Protein AF-A0A2W4QWK7-F1 (afdb_monomer_lite)

Sequence (108 aa):
MNYVRFFHIATGAHPYAYQKALAEHDWDVLIAPTGLGKTAAVIVAWLWRRRAHPNSTPRRLVYCLPMRTLVEQTERNTRNWLKHLGEAGFGEKLLRFSEVFFFWGGII

Structure (mmCIF, N/CA/C/O backbone):
data_AF-A0A2W4QWK7-F1
#
_entry.id   AF-A0A2W4QWK7-F1
#
loop_
_atom_site.group_PDB
_atom_site.id
_atom_site.type_symbol
_atom_site.label_atom_id
_atom_site.label_alt_id
_atom_site.label_comp_id
_atom_site.label_asym_id
_atom_site.label_entity_id
_atom_site.label_seq_id
_atom_site.pdbx_PDB_ins_code
_atom_site.Cartn_x
_atom_site.Cartn_y
_atom_site.Cartn_z
_atom_site.occupancy
_atom_site.B_iso_or_equiv
_atom_site.auth_seq_id
_atom_site.auth_comp_id
_atom_site.auth_asym_id
_atom_site.auth_atom_id
_atom_site.pdbx_PDB_model_num
ATOM 1 N N . MET A 1 1 ? -16.810 -7.109 -2.368 1.00 68.31 1 MET A N 1
ATOM 2 C CA . MET A 1 1 ? -15.915 -5.926 -2.438 1.00 68.31 1 MET A CA 1
ATOM 3 C C . MET A 1 1 ? -14.634 -6.374 -3.127 1.00 68.31 1 MET A C 1
ATOM 5 O O . MET A 1 1 ? -14.148 -7.423 -2.735 1.00 68.31 1 MET A O 1
ATOM 9 N N . ASN A 1 2 ? -14.123 -5.668 -4.141 1.00 89.94 2 ASN A N 1
ATOM 10 C CA . ASN A 1 2 ? -12.886 -6.058 -4.837 1.00 89.94 2 ASN A CA 1
ATOM 11 C C . ASN A 1 2 ? -11.705 -5.156 -4.440 1.00 89.94 2 ASN A C 1
ATOM 13 O O . ASN A 1 2 ? -11.899 -4.029 -3.973 1.00 89.94 2 ASN A O 1
ATOM 17 N N . TYR A 1 3 ? -10.484 -5.650 -4.649 1.00 93.44 3 TYR A N 1
ATOM 18 C CA . TYR A 1 3 ? -9.261 -4.906 -4.344 1.00 93.44 3 TYR A CA 1
ATOM 19 C C . TYR A 1 3 ? -9.153 -3.598 -5.143 1.00 93.44 3 TYR A C 1
ATOM 21 O O . TYR A 1 3 ? -8.700 -2.591 -4.615 1.00 93.44 3 TYR A O 1
ATOM 29 N N . VAL A 1 4 ? -9.644 -3.570 -6.387 1.00 95.44 4 VAL A N 1
ATOM 30 C CA . VAL A 1 4 ? -9.610 -2.374 -7.248 1.00 95.44 4 VAL A CA 1
ATOM 31 C C . VAL A 1 4 ? -10.329 -1.188 -6.606 1.00 95.44 4 VAL A C 1
ATOM 33 O O . VAL A 1 4 ? -9.756 -0.104 -6.512 1.00 95.44 4 VAL A O 1
ATOM 36 N N . ARG A 1 5 ? -11.557 -1.392 -6.114 1.00 94.56 5 ARG A N 1
ATOM 37 C CA . ARG A 1 5 ? -12.318 -0.338 -5.433 1.00 94.56 5 ARG A CA 1
ATOM 38 C C . ARG A 1 5 ? -11.661 0.064 -4.117 1.00 94.56 5 ARG A C 1
ATOM 40 O O . ARG A 1 5 ? -11.620 1.247 -3.805 1.00 94.56 5 ARG A O 1
ATOM 47 N N . PHE A 1 6 ? -11.133 -0.900 -3.365 1.00 94.00 6 PHE A N 1
ATOM 48 C CA . PHE A 1 6 ? -10.415 -0.626 -2.119 1.00 94.00 6 PHE A CA 1
ATOM 49 C C . PHE A 1 6 ? 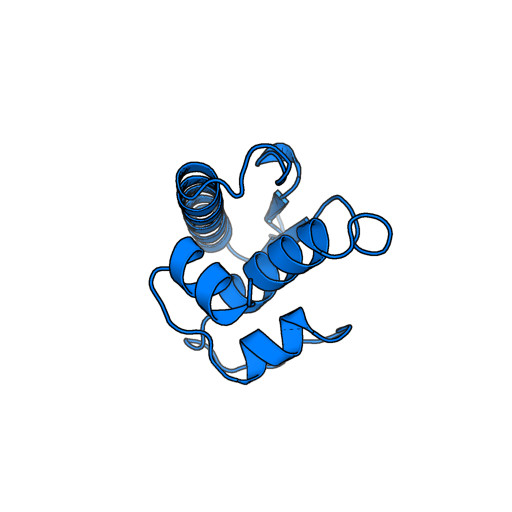-9.181 0.254 -2.358 1.00 94.00 6 PHE A C 1
ATOM 51 O O . PHE A 1 6 ? -8.994 1.261 -1.678 1.00 94.00 6 PHE A O 1
ATOM 58 N N . PHE A 1 7 ? -8.386 -0.084 -3.371 1.00 96.00 7 PHE A N 1
ATOM 59 C CA . PHE A 1 7 ? -7.198 0.666 -3.756 1.00 96.00 7 PHE A CA 1
ATOM 60 C C . PHE A 1 7 ? -7.548 2.078 -4.232 1.00 96.00 7 PHE A C 1
ATOM 62 O O . PHE A 1 7 ? -6.896 3.041 -3.827 1.00 96.00 7 PHE A O 1
ATOM 69 N N . HIS A 1 8 ? -8.609 2.210 -5.030 1.00 96.62 8 HIS A N 1
ATOM 70 C CA . HIS A 1 8 ? -9.102 3.505 -5.487 1.00 96.62 8 HIS A CA 1
ATOM 71 C C . HIS A 1 8 ? -9.569 4.391 -4.331 1.00 96.62 8 HIS A C 1
ATOM 73 O O . HIS A 1 8 ? -9.224 5.564 -4.286 1.00 96.62 8 HIS A O 1
ATOM 79 N N . ILE A 1 9 ? -10.311 3.845 -3.367 1.00 95.00 9 ILE A N 1
ATOM 80 C CA . ILE A 1 9 ? -10.741 4.605 -2.183 1.00 95.00 9 ILE A CA 1
ATOM 81 C C . ILE A 1 9 ? -9.532 5.066 -1.367 1.00 95.00 9 ILE A C 1
ATOM 83 O O . ILE A 1 9 ? -9.470 6.221 -0.965 1.00 95.00 9 ILE A O 1
ATOM 87 N N . ALA A 1 10 ? -8.556 4.183 -1.149 1.00 94.56 10 ALA A N 1
ATOM 88 C CA . ALA A 1 10 ? -7.362 4.526 -0.388 1.00 94.56 10 ALA A CA 1
ATOM 89 C C . ALA A 1 10 ? -6.550 5.637 -1.073 1.00 94.56 10 ALA A C 1
ATOM 91 O O . ALA A 1 10 ? -6.193 6.631 -0.442 1.00 94.56 10 ALA A O 1
ATOM 92 N N . THR A 1 11 ? -6.255 5.468 -2.362 1.00 95.75 11 THR A N 1
ATOM 93 C CA . THR A 1 11 ? -5.203 6.231 -3.056 1.00 95.75 11 THR A CA 1
ATOM 94 C C . THR A 1 11 ? -5.719 7.293 -4.025 1.00 95.75 11 THR A C 1
ATOM 96 O O . THR A 1 11 ? -4.946 8.157 -4.427 1.00 95.75 11 THR A O 1
ATOM 99 N N . GLY A 1 12 ? -6.988 7.221 -4.432 1.00 95.62 12 GLY A N 1
ATOM 100 C CA . GLY A 1 12 ? -7.553 7.996 -5.541 1.00 95.62 12 GLY A CA 1
ATOM 101 C C . GLY A 1 12 ? -7.137 7.511 -6.937 1.00 95.62 12 GLY A C 1
ATOM 102 O O . GLY A 1 12 ? -7.549 8.102 -7.930 1.00 95.62 12 GLY A O 1
ATOM 103 N N . ALA A 1 13 ? -6.328 6.450 -7.040 1.00 94.88 13 ALA A N 1
ATOM 104 C CA . ALA A 1 13 ? -5.814 5.921 -8.303 1.00 94.88 13 ALA A CA 1
ATOM 105 C C . ALA A 1 13 ? -6.324 4.500 -8.586 1.00 94.88 13 ALA A C 1
ATOM 107 O O . ALA A 1 13 ? -6.727 3.765 -7.687 1.00 94.88 13 ALA A O 1
ATOM 108 N N . HIS A 1 14 ? -6.267 4.079 -9.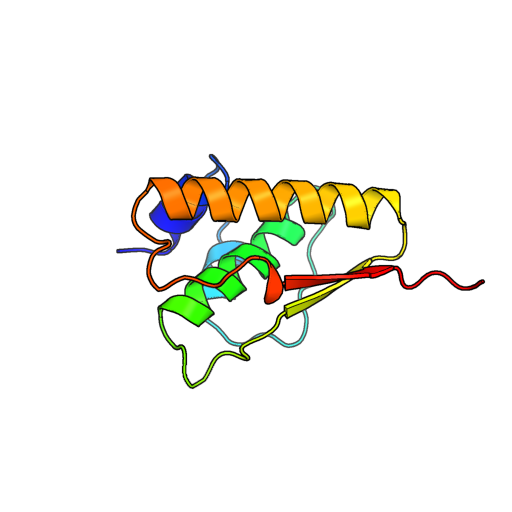850 1.00 95.81 14 HIS A N 1
ATOM 109 C CA . HIS A 1 14 ? -6.526 2.687 -10.219 1.00 95.81 14 HIS A CA 1
ATOM 110 C C . HIS A 1 14 ? -5.243 1.853 -10.086 1.00 95.81 14 HIS A C 1
ATOM 112 O O . HIS A 1 14 ? -4.186 2.308 -10.527 1.00 95.81 14 HIS A O 1
ATOM 118 N N . PRO A 1 15 ? -5.306 0.635 -9.516 1.00 96.44 15 PRO A N 1
ATOM 119 C CA . PRO A 1 15 ? -4.116 -0.182 -9.349 1.00 96.44 15 PRO A CA 1
ATOM 120 C C . PRO A 1 15 ? -3.626 -0.756 -10.680 1.00 96.44 15 PRO A C 1
ATOM 122 O O . PRO A 1 15 ? -4.412 -1.282 -11.479 1.00 96.44 15 PRO A O 1
ATOM 125 N N . TYR A 1 16 ? -2.307 -0.762 -10.859 1.00 95.56 16 TYR A N 1
ATOM 126 C CA . TYR A 1 16 ? -1.635 -1.534 -11.902 1.00 95.56 16 TYR A CA 1
ATOM 127 C C . TYR A 1 16 ? -1.863 -3.038 -11.710 1.00 95.56 16 TYR A C 1
ATOM 129 O O . TYR A 1 16 ? -2.118 -3.509 -10.600 1.00 95.56 16 TYR A O 1
ATOM 137 N N . ALA A 1 17 ? -1.707 -3.818 -12.784 1.00 94.06 17 ALA A N 1
ATOM 138 C CA . ALA A 1 17 ? -1.871 -5.273 -12.739 1.00 94.06 17 ALA A CA 1
ATOM 139 C C . ALA A 1 17 ? -0.998 -5.930 -11.652 1.00 94.06 17 ALA A C 1
ATOM 141 O O . ALA A 1 17 ? -1.497 -6.730 -10.865 1.00 94.06 17 ALA A O 1
ATOM 142 N N . TYR A 1 18 ? 0.265 -5.510 -11.529 1.00 93.94 18 TYR A N 1
ATOM 143 C CA . TYR A 1 18 ? 1.180 -6.054 -10.523 1.00 93.94 18 TYR A CA 1
ATOM 144 C C . TYR A 1 18 ? 0.751 -5.730 -9.079 1.00 93.94 18 TYR A C 1
ATOM 146 O O . TYR A 1 18 ? 0.977 -6.524 -8.172 1.00 93.94 18 TYR A O 1
ATOM 154 N N . GLN A 1 19 ? 0.100 -4.583 -8.851 1.00 95.94 19 GLN A N 1
ATOM 155 C CA . GLN A 1 19 ? -0.395 -4.197 -7.526 1.00 95.94 19 GLN A CA 1
ATOM 156 C C . GLN A 1 19 ? -1.595 -5.047 -7.109 1.00 95.94 19 GLN A C 1
ATOM 158 O O . GLN A 1 19 ? -1.783 -5.265 -5.914 1.00 95.94 19 GLN A O 1
ATOM 163 N N . LYS A 1 20 ? -2.402 -5.511 -8.076 1.00 94.88 20 LYS A N 1
ATOM 164 C CA . LYS A 1 20 ? -3.490 -6.473 -7.836 1.00 94.88 20 LYS A CA 1
ATOM 165 C C . LYS A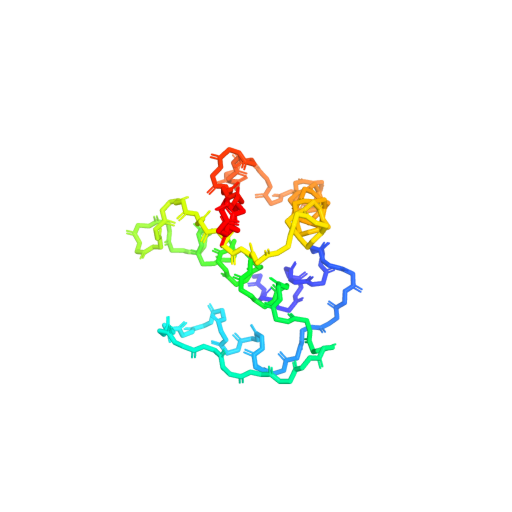 1 20 ? -2.921 -7.842 -7.483 1.00 94.88 20 LYS A C 1
ATOM 167 O O . LYS A 1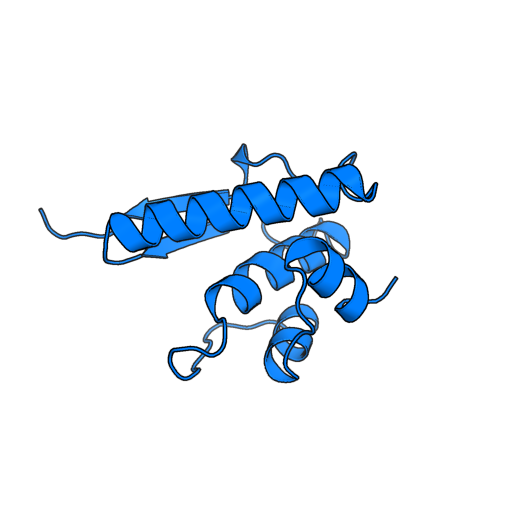 20 ? -3.278 -8.382 -6.445 1.00 94.88 20 LYS A O 1
ATOM 172 N N . ALA A 1 21 ? -1.963 -8.327 -8.276 1.00 92.75 21 ALA A N 1
ATOM 173 C CA . ALA A 1 21 ? -1.291 -9.599 -8.020 1.00 92.75 21 ALA A CA 1
ATOM 174 C C . ALA A 1 21 ? -0.661 -9.646 -6.614 1.00 92.75 21 ALA A C 1
ATOM 176 O O . ALA A 1 21 ? -0.804 -10.634 -5.901 1.00 92.75 21 ALA A O 1
ATOM 177 N N . LEU A 1 22 ? -0.047 -8.543 -6.168 1.00 92.88 22 LEU A N 1
ATOM 178 C CA . LEU A 1 22 ? 0.555 -8.443 -4.832 1.00 92.88 22 LEU A CA 1
ATOM 179 C C . LEU A 1 22 ? -0.462 -8.572 -3.678 1.00 92.88 22 LEU A C 1
ATOM 181 O O . LEU A 1 22 ? -0.099 -8.951 -2.566 1.00 92.88 22 LEU A O 1
ATOM 185 N N . ALA A 1 23 ? -1.730 -8.232 -3.916 1.00 92.31 23 ALA A N 1
ATOM 186 C CA . ALA A 1 23 ? -2.791 -8.338 -2.917 1.00 92.31 23 ALA A CA 1
ATOM 187 C C . ALA A 1 23 ? -3.412 -9.741 -2.840 1.00 92.31 23 ALA A C 1
ATOM 189 O O . ALA A 1 23 ? -4.046 -10.064 -1.834 1.00 92.31 23 ALA A O 1
ATOM 190 N N . GLU A 1 24 ? -3.240 -10.546 -3.888 1.00 89.88 24 GLU A N 1
ATOM 191 C CA . GLU A 1 24 ? -3.854 -11.868 -4.056 1.00 89.88 24 GLU A CA 1
ATOM 192 C C . GLU A 1 24 ? -2.879 -13.016 -3.764 1.00 89.88 24 GLU A C 1
ATOM 194 O O . GLU A 1 24 ? -3.312 -14.109 -3.403 1.00 89.88 24 GLU A O 1
ATOM 199 N N . HIS A 1 25 ? -1.572 -12.766 -3.863 1.00 88.38 25 HIS A N 1
ATOM 200 C CA . HIS A 1 25 ? -0.534 -13.777 -3.686 1.00 88.38 25 HIS A CA 1
ATOM 201 C C . HIS A 1 25 ? 0.426 -13.439 -2.541 1.00 88.38 25 HIS A C 1
ATOM 203 O O . HIS A 1 25 ? 0.547 -12.289 -2.106 1.00 88.38 25 HIS A O 1
ATOM 209 N N . ASP A 1 26 ? 1.115 -14.465 -2.046 1.00 86.25 26 ASP A N 1
ATOM 210 C CA . ASP A 1 26 ? 2.283 -14.299 -1.187 1.00 86.25 26 ASP A CA 1
ATOM 211 C C . ASP A 1 26 ? 3.478 -13.790 -1.987 1.00 86.25 26 ASP A C 1
ATOM 213 O O . ASP A 1 26 ? 3.605 -14.041 -3.186 1.00 86.25 26 ASP A O 1
ATOM 217 N N . TRP A 1 27 ? 4.327 -13.015 -1.321 1.00 84.81 27 TRP A N 1
ATOM 218 C CA . TRP A 1 27 ? 5.475 -12.378 -1.942 1.00 84.81 27 TRP A CA 1
ATOM 219 C C . TRP A 1 27 ? 6.616 -12.259 -0.941 1.00 84.81 27 TRP A C 1
ATOM 221 O O . TRP A 1 27 ? 6.427 -11.767 0.168 1.00 84.81 27 TRP A O 1
ATOM 231 N N . ASP A 1 28 ? 7.808 -12.651 -1.384 1.00 87.44 28 ASP A N 1
ATOM 232 C CA . ASP A 1 28 ? 9.055 -12.433 -0.646 1.00 87.44 28 ASP A CA 1
ATOM 233 C C . ASP A 1 28 ? 9.800 -11.203 -1.180 1.00 87.44 28 ASP A C 1
ATOM 235 O O . ASP A 1 28 ? 10.361 -10.415 -0.420 1.00 87.44 28 ASP A O 1
ATOM 239 N N . VAL A 1 29 ? 9.781 -11.005 -2.506 1.00 90.00 29 VAL A N 1
ATOM 240 C CA . VAL A 1 29 ? 10.528 -9.942 -3.190 1.00 90.00 29 VAL A CA 1
ATOM 241 C C . VAL A 1 29 ? 9.663 -9.272 -4.255 1.00 90.00 29 VAL A C 1
ATOM 243 O O . VAL A 1 29 ? 9.069 -9.930 -5.105 1.00 90.00 29 VAL A O 1
ATOM 246 N N . LEU A 1 30 ? 9.646 -7.936 -4.246 1.00 89.69 30 LEU A N 1
ATOM 247 C CA . LEU A 1 30 ? 9.027 -7.112 -5.282 1.00 89.69 30 LEU A CA 1
ATOM 248 C C . LEU A 1 30 ? 10.099 -6.316 -6.032 1.00 89.69 30 LEU A C 1
ATOM 250 O O . LEU A 1 30 ? 10.693 -5.390 -5.478 1.00 89.69 30 LEU A O 1
ATOM 254 N N . ILE A 1 31 ? 10.283 -6.616 -7.318 1.00 89.38 31 ILE A N 1
ATOM 255 C CA . ILE A 1 31 ? 11.151 -5.848 -8.218 1.00 89.38 31 ILE A CA 1
ATOM 256 C C . ILE A 1 31 ? 10.262 -5.032 -9.151 1.00 89.38 31 ILE A C 1
ATOM 258 O O . ILE A 1 31 ? 9.524 -5.581 -9.963 1.00 89.38 31 ILE A O 1
ATOM 262 N N . ALA A 1 32 ? 10.323 -3.706 -9.034 1.00 88.12 32 ALA A N 1
ATOM 263 C CA . ALA A 1 32 ? 9.601 -2.813 -9.932 1.00 88.12 32 ALA A CA 1
ATOM 264 C C . ALA A 1 32 ? 10.363 -1.492 -10.152 1.00 88.12 32 ALA A C 1
ATOM 266 O O . ALA A 1 32 ? 10.994 -0.986 -9.211 1.00 88.12 32 ALA A O 1
ATOM 267 N N . PRO A 1 33 ? 10.263 -0.886 -11.351 1.00 86.31 33 PRO A N 1
ATOM 268 C CA . PRO A 1 33 ? 10.822 0.432 -11.645 1.00 86.31 33 PRO A CA 1
ATOM 269 C C . PRO A 1 33 ? 10.395 1.534 -10.666 1.00 86.31 33 PRO A C 1
ATOM 271 O O . PRO A 1 33 ? 9.381 1.447 -9.957 1.00 86.31 33 PRO A O 1
ATOM 274 N N . THR A 1 34 ? 11.199 2.591 -10.578 1.00 87.00 34 THR A N 1
ATOM 275 C CA . THR A 1 34 ? 10.814 3.835 -9.896 1.00 87.00 34 THR A CA 1
ATOM 276 C C . THR A 1 34 ? 9.589 4.459 -10.572 1.00 87.00 34 THR A C 1
ATOM 278 O O . THR A 1 34 ? 9.283 4.179 -11.725 1.00 87.00 34 THR A O 1
ATOM 281 N N . GLY A 1 35 ? 8.814 5.240 -9.818 1.00 86.19 35 GLY A N 1
ATOM 282 C CA . GLY A 1 35 ? 7.612 5.904 -10.340 1.00 86.19 35 GLY A CA 1
ATOM 283 C C . GLY A 1 35 ? 6.350 5.037 -10.462 1.00 86.19 35 GLY A C 1
ATOM 284 O O . GLY A 1 35 ? 5.268 5.593 -10.585 1.00 86.19 35 GLY A O 1
ATOM 285 N N . LEU A 1 36 ? 6.424 3.705 -10.334 1.00 90.50 36 LEU A N 1
ATOM 286 C CA . LEU A 1 36 ? 5.237 2.838 -10.489 1.00 90.50 36 LEU A CA 1
ATOM 287 C C . LEU A 1 36 ? 4.375 2.666 -9.227 1.00 90.50 36 LEU A C 1
ATOM 289 O O . LEU A 1 36 ? 3.395 1.934 -9.240 1.00 90.50 36 LEU A O 1
ATOM 293 N N . GLY A 1 37 ? 4.698 3.348 -8.125 1.00 91.50 37 GLY A N 1
ATOM 294 C CA . GLY A 1 37 ? 3.878 3.283 -6.910 1.00 91.50 37 GLY A CA 1
ATOM 295 C C . GLY A 1 37 ? 4.088 2.011 -6.081 1.00 91.50 37 GLY A C 1
ATOM 296 O O . GLY A 1 37 ? 3.135 1.458 -5.534 1.00 91.50 37 GLY A O 1
ATOM 297 N N . LYS A 1 38 ? 5.340 1.550 -5.945 1.00 93.62 38 LYS A N 1
ATOM 298 C CA . LYS A 1 38 ? 5.726 0.422 -5.068 1.00 93.62 38 LYS A CA 1
ATOM 299 C C . LYS A 1 38 ? 5.231 0.575 -3.628 1.00 93.62 38 LYS A C 1
ATOM 301 O O . LYS A 1 38 ? 4.747 -0.383 -3.042 1.00 93.62 38 LYS A O 1
ATOM 306 N N . THR A 1 39 ? 5.305 1.787 -3.086 1.00 93.19 39 THR A N 1
ATOM 307 C CA . THR A 1 39 ? 4.856 2.092 -1.725 1.00 93.19 39 THR A CA 1
ATOM 308 C C . THR A 1 39 ? 3.369 1.794 -1.540 1.00 93.19 39 THR A C 1
ATOM 310 O O . THR A 1 39 ? 2.988 1.086 -0.613 1.00 93.19 39 THR A O 1
ATOM 313 N N . ALA A 1 40 ? 2.534 2.282 -2.464 1.00 94.25 40 ALA A N 1
ATOM 314 C CA . ALA A 1 40 ? 1.104 1.994 -2.460 1.00 94.25 40 ALA A CA 1
ATOM 315 C C . ALA A 1 40 ? 0.841 0.503 -2.700 1.00 94.25 40 ALA A C 1
ATOM 317 O O . ALA A 1 40 ? -0.019 -0.066 -2.039 1.00 94.25 40 ALA A O 1
ATOM 318 N N . ALA A 1 41 ? 1.620 -0.138 -3.580 1.00 94.75 41 ALA A N 1
ATOM 319 C CA . ALA A 1 41 ? 1.522 -1.572 -3.835 1.00 94.75 41 ALA A CA 1
ATOM 320 C C . ALA A 1 41 ? 1.628 -2.373 -2.532 1.00 94.75 41 ALA A C 1
ATOM 322 O O . ALA A 1 41 ? 0.698 -3.091 -2.189 1.00 94.75 41 ALA A O 1
ATOM 323 N N . VAL A 1 42 ? 2.722 -2.201 -1.783 1.00 94.31 42 VAL A N 1
ATOM 324 C CA . VAL A 1 42 ? 3.000 -2.983 -0.569 1.00 94.31 42 VAL A CA 1
ATOM 325 C C . VAL A 1 42 ? 2.012 -2.656 0.549 1.00 94.31 42 VAL A C 1
ATOM 327 O O . VAL A 1 42 ? 1.402 -3.556 1.123 1.00 94.31 42 VAL A O 1
ATOM 330 N N . ILE A 1 43 ? 1.831 -1.370 0.859 1.00 93.69 43 ILE A N 1
ATOM 331 C CA . ILE A 1 43 ? 1.052 -0.956 2.032 1.00 93.69 43 ILE A CA 1
ATOM 332 C C . ILE A 1 43 ? -0.436 -1.249 1.824 1.00 93.69 43 ILE A C 1
ATOM 334 O O . ILE A 1 43 ? -1.078 -1.810 2.711 1.00 93.69 43 ILE A O 1
ATOM 338 N N . VAL A 1 44 ? -0.995 -0.930 0.652 1.00 94.56 44 VAL A N 1
ATOM 339 C CA . VAL A 1 44 ? -2.424 -1.152 0.386 1.00 94.56 44 VAL A CA 1
ATOM 340 C C . VAL A 1 44 ? -2.730 -2.643 0.217 1.00 94.56 44 VAL A C 1
ATOM 342 O O . VAL A 1 44 ? -3.760 -3.096 0.720 1.00 94.56 44 VAL A O 1
ATOM 345 N N . ALA A 1 45 ? -1.834 -3.427 -0.397 1.00 94.31 45 ALA A N 1
ATOM 346 C CA . ALA A 1 45 ? -1.966 -4.886 -0.440 1.00 94.31 45 ALA A CA 1
ATOM 347 C C . ALA A 1 45 ? -1.955 -5.494 0.969 1.00 94.31 45 ALA A C 1
ATOM 349 O O . ALA A 1 45 ? -2.809 -6.319 1.291 1.00 94.31 45 ALA A O 1
ATOM 350 N N . TRP A 1 46 ? -1.048 -5.046 1.843 1.00 93.19 46 TRP A N 1
ATOM 351 C CA . TRP A 1 46 ? -1.021 -5.505 3.230 1.00 93.19 46 TRP A CA 1
ATOM 352 C C . TRP A 1 46 ? -2.310 -5.140 3.982 1.00 93.19 46 TRP A C 1
ATOM 354 O O . TRP A 1 46 ? -2.915 -6.017 4.596 1.00 93.19 46 TRP A O 1
ATOM 364 N N . LEU A 1 47 ? -2.799 -3.897 3.878 1.00 92.19 47 LEU A N 1
ATOM 365 C CA . LEU A 1 47 ? -4.071 -3.475 4.491 1.00 92.19 47 LEU A CA 1
ATOM 366 C C . LEU A 1 47 ? -5.260 -4.314 3.996 1.00 92.19 47 LEU A C 1
ATOM 368 O O . LEU A 1 47 ? -6.112 -4.726 4.788 1.00 92.19 47 LEU A O 1
ATOM 372 N N . TRP A 1 48 ? -5.304 -4.598 2.694 1.00 92.56 48 TRP A N 1
ATOM 373 C CA . TRP A 1 48 ? -6.312 -5.468 2.094 1.00 92.56 48 TRP A CA 1
ATOM 374 C C . TRP A 1 48 ? -6.267 -6.880 2.683 1.00 92.56 48 TRP A C 1
ATOM 376 O O . TRP A 1 48 ? -7.283 -7.389 3.164 1.00 92.56 48 TRP A O 1
ATOM 386 N N . ARG A 1 49 ? -5.079 -7.491 2.719 1.00 91.19 49 ARG A N 1
ATOM 387 C CA . ARG A 1 49 ? -4.876 -8.842 3.257 1.00 91.19 49 ARG A CA 1
ATOM 388 C C . ARG A 1 49 ? -5.179 -8.919 4.750 1.00 91.19 49 ARG A C 1
ATOM 390 O O . ARG A 1 49 ? -5.829 -9.860 5.192 1.00 91.19 49 ARG A O 1
ATOM 397 N N . ARG A 1 50 ? -4.823 -7.893 5.523 1.00 89.19 50 ARG A N 1
ATOM 398 C CA . ARG A 1 50 ? -5.174 -7.786 6.946 1.00 89.19 50 ARG A CA 1
ATOM 399 C C . ARG A 1 50 ? -6.676 -7.768 7.195 1.00 89.19 50 ARG A C 1
ATOM 401 O O . ARG A 1 50 ? -7.121 -8.320 8.199 1.00 89.19 50 ARG A O 1
ATOM 408 N N . ARG A 1 51 ? -7.448 -7.146 6.299 1.00 87.25 51 ARG A N 1
ATOM 409 C CA . ARG A 1 51 ? -8.915 -7.163 6.347 1.00 87.25 51 ARG A CA 1
ATOM 410 C C . ARG A 1 51 ? -9.474 -8.530 5.965 1.00 87.25 51 ARG A C 1
ATOM 412 O O . ARG A 1 51 ? -10.368 -9.022 6.643 1.00 87.25 51 ARG A O 1
ATOM 419 N N . ALA A 1 52 ? -8.999 -9.093 4.855 1.00 87.69 52 ALA A N 1
ATOM 420 C CA . ALA A 1 52 ? -9.558 -10.309 4.269 1.00 87.69 52 ALA A CA 1
ATOM 421 C C . ALA A 1 52 ? -9.162 -11.577 5.043 1.00 87.69 52 ALA A C 1
ATOM 423 O O . ALA A 1 52 ? -9.978 -12.479 5.217 1.00 87.69 52 ALA A O 1
ATOM 424 N N . HIS A 1 53 ? -7.929 -11.625 5.548 1.00 88.50 53 HIS A N 1
ATOM 425 C CA . HIS A 1 53 ? -7.335 -12.797 6.180 1.00 88.50 53 HIS A CA 1
ATOM 426 C C . HIS A 1 53 ? -6.566 -12.409 7.457 1.00 88.50 53 HIS A C 1
ATOM 428 O O . HIS A 1 53 ? -5.332 -12.493 7.511 1.00 88.50 53 HIS A O 1
ATOM 434 N N . PRO A 1 54 ? -7.272 -11.975 8.519 1.00 86.38 54 PRO A N 1
ATOM 435 C CA . PRO A 1 54 ? -6.638 -11.421 9.709 1.00 86.38 54 PRO A CA 1
ATOM 436 C C . PRO A 1 54 ? -5.778 -12.422 10.496 1.00 86.38 54 PRO A C 1
ATOM 438 O O . PRO A 1 54 ? -4.897 -11.983 11.233 1.00 86.38 54 PRO A O 1
ATOM 441 N N . ASN A 1 55 ? -6.021 -13.728 10.341 1.00 87.50 55 ASN A N 1
ATOM 442 C CA . ASN A 1 55 ? -5.295 -14.790 11.046 1.00 87.50 55 ASN A CA 1
ATOM 443 C C . ASN A 1 55 ? -4.024 -15.244 10.313 1.00 87.50 55 ASN A C 1
ATOM 445 O O . ASN A 1 55 ? -3.099 -15.712 10.964 1.00 87.50 55 ASN A O 1
ATOM 449 N N . SER A 1 56 ? -3.964 -15.099 8.984 1.00 87.44 56 SER A N 1
ATOM 450 C CA . SER A 1 56 ? -2.788 -15.473 8.180 1.00 87.44 56 SER A CA 1
ATOM 451 C C . SER A 1 56 ? -1.908 -14.282 7.804 1.00 87.44 56 SER A C 1
ATOM 453 O O . SER A 1 56 ? -0.774 -14.468 7.379 1.00 87.44 56 SER A O 1
ATOM 455 N N . THR A 1 57 ? -2.400 -13.050 7.967 1.00 88.19 57 THR A N 1
ATOM 456 C CA . THR A 1 57 ? -1.630 -11.844 7.639 1.00 88.19 57 THR A CA 1
ATOM 457 C C . THR A 1 57 ? -1.023 -11.231 8.906 1.00 88.19 57 THR A C 1
ATOM 459 O O . THR A 1 57 ? -1.791 -10.865 9.805 1.00 88.19 57 THR A O 1
ATOM 462 N N . PRO A 1 58 ? 0.311 -11.040 8.987 1.00 88.06 58 PRO A N 1
ATOM 463 C CA . PRO A 1 58 ? 0.982 -10.485 10.164 1.00 88.06 58 PRO A CA 1
ATOM 464 C C . PRO A 1 58 ? 0.389 -9.152 10.608 1.00 88.06 58 PRO A C 1
ATOM 466 O O . PRO A 1 58 ? 0.212 -8.260 9.786 1.00 88.06 58 PRO A O 1
ATOM 469 N N . ARG A 1 59 ? 0.111 -8.993 11.910 1.00 86.88 59 ARG A N 1
ATOM 470 C CA . ARG A 1 59 ? -0.610 -7.824 12.450 1.00 86.88 59 ARG A CA 1
ATOM 471 C C . ARG A 1 59 ? 0.105 -6.488 12.239 1.00 86.88 59 ARG A C 1
ATOM 473 O O . ARG A 1 59 ? -0.573 -5.473 12.142 1.00 86.88 59 ARG A O 1
ATOM 480 N N . ARG A 1 60 ? 1.439 -6.480 12.188 1.00 88.81 60 ARG A N 1
ATOM 481 C CA . ARG A 1 60 ? 2.253 -5.263 12.068 1.00 88.81 60 ARG A CA 1
ATOM 482 C C . ARG A 1 60 ? 3.035 -5.269 10.763 1.00 88.81 60 ARG A C 1
ATOM 484 O O . ARG A 1 60 ? 3.594 -6.302 10.403 1.00 88.81 60 ARG A O 1
ATOM 491 N N . LEU A 1 61 ? 3.104 -4.115 10.107 1.00 90.19 61 LEU A N 1
ATOM 492 C CA . LEU A 1 61 ? 3.977 -3.876 8.961 1.00 90.19 61 LEU A CA 1
ATOM 493 C C . LEU A 1 61 ? 5.112 -2.952 9.398 1.00 90.19 61 LEU A C 1
ATOM 495 O O . LEU A 1 61 ? 4.847 -1.859 9.894 1.00 90.19 61 LEU A O 1
ATOM 499 N N . VAL A 1 62 ? 6.358 -3.380 9.204 1.00 90.38 62 VAL A N 1
ATOM 500 C CA . VAL A 1 62 ? 7.539 -2.527 9.384 1.00 90.38 62 VAL A CA 1
ATOM 501 C C . VAL A 1 62 ? 8.058 -2.152 8.004 1.00 90.38 62 VAL A C 1
ATOM 503 O O . VAL A 1 62 ? 8.409 -3.029 7.217 1.00 90.38 62 VAL A O 1
ATOM 506 N N . TYR A 1 63 ? 8.073 -0.858 7.697 1.00 89.81 63 TYR A N 1
ATOM 507 C CA . TYR A 1 63 ? 8.508 -0.340 6.405 1.00 89.81 63 TYR A CA 1
ATOM 508 C C . TYR A 1 63 ? 9.818 0.438 6.580 1.00 89.81 63 TYR A C 1
ATOM 510 O O . TYR A 1 63 ? 9.832 1.542 7.131 1.00 89.81 63 TYR A O 1
ATOM 518 N N . CYS A 1 64 ? 10.924 -0.156 6.126 1.00 90.06 64 CYS A N 1
ATOM 519 C CA . CYS A 1 64 ? 12.269 0.404 6.253 1.00 90.06 64 CYS A CA 1
ATOM 520 C C . CYS A 1 64 ? 12.648 1.199 5.000 1.00 90.06 64 CYS A C 1
ATOM 522 O O . CYS A 1 64 ? 12.575 0.681 3.884 1.00 90.06 64 CYS A O 1
ATOM 524 N N . LEU A 1 65 ? 13.069 2.451 5.179 1.00 89.00 65 LEU A N 1
ATOM 525 C CA . LEU A 1 65 ? 13.465 3.341 4.083 1.00 89.00 65 LEU A CA 1
ATOM 526 C C . LEU A 1 65 ? 14.821 4.005 4.373 1.00 89.00 65 LEU A C 1
ATOM 528 O O . LEU A 1 65 ? 15.114 4.317 5.530 1.00 89.00 65 LEU A O 1
ATOM 532 N N . PRO A 1 66 ? 15.641 4.260 3.334 1.00 87.62 66 PRO A N 1
ATOM 533 C CA . PRO A 1 66 ? 17.014 4.741 3.511 1.00 87.62 66 PRO A CA 1
ATOM 534 C C . PRO A 1 66 ? 17.094 6.223 3.908 1.00 87.62 66 PRO A C 1
ATOM 536 O O . PRO A 1 66 ? 18.057 6.653 4.535 1.00 87.62 66 PRO A O 1
ATOM 539 N N . MET A 1 67 ? 16.084 7.027 3.564 1.00 88.88 67 MET A N 1
ATOM 540 C CA . MET A 1 67 ? 16.085 8.476 3.786 1.00 88.88 67 MET A CA 1
ATOM 541 C C . MET A 1 67 ? 14.919 8.903 4.671 1.00 88.88 67 MET A C 1
ATOM 543 O O . MET A 1 67 ? 13.782 8.482 4.451 1.00 88.88 67 MET A O 1
ATOM 547 N N . ARG A 1 68 ? 15.188 9.809 5.616 1.00 86.81 68 ARG A N 1
ATOM 548 C CA . ARG A 1 68 ? 14.178 10.393 6.509 1.00 86.81 68 ARG A CA 1
ATOM 549 C C . ARG A 1 68 ? 13.014 11.032 5.746 1.00 86.81 68 ARG A C 1
ATOM 551 O O . ARG A 1 68 ? 11.860 10.806 6.079 1.00 86.81 68 ARG A O 1
ATOM 558 N N . THR A 1 69 ? 13.303 11.762 4.673 1.00 89.50 69 THR A N 1
ATOM 559 C CA . THR A 1 69 ? 12.273 12.395 3.836 1.00 89.50 69 THR A CA 1
ATOM 560 C C . THR A 1 69 ? 11.332 11.371 3.196 1.00 89.50 69 THR A C 1
ATOM 562 O O . THR A 1 69 ? 10.128 11.604 3.127 1.00 89.50 69 THR A O 1
ATOM 565 N N . LEU A 1 70 ? 11.848 10.208 2.777 1.00 88.94 70 LEU A N 1
ATOM 566 C CA . LEU A 1 70 ? 11.027 9.116 2.241 1.00 88.94 70 LEU A CA 1
ATOM 567 C C . LEU A 1 70 ? 10.161 8.476 3.327 1.00 88.94 70 LEU A C 1
ATOM 569 O O . LEU A 1 70 ? 9.008 8.135 3.055 1.00 88.94 70 LEU A O 1
ATOM 573 N N . VAL A 1 71 ? 10.701 8.330 4.542 1.00 89.62 71 VAL A N 1
ATOM 574 C CA . VAL A 1 71 ? 9.955 7.863 5.720 1.00 89.62 71 VAL A CA 1
ATOM 575 C C . VAL A 1 71 ? 8.765 8.782 5.978 1.00 89.62 71 VAL A C 1
ATOM 577 O O . VAL A 1 71 ? 7.629 8.317 5.957 1.00 89.62 71 VAL A O 1
ATOM 580 N N . GLU A 1 72 ? 9.001 10.086 6.118 1.00 90.06 72 GLU A N 1
ATOM 581 C CA . GLU A 1 72 ? 7.962 11.081 6.420 1.00 90.06 72 GLU A CA 1
ATOM 582 C C . GLU A 1 72 ? 6.894 11.164 5.315 1.00 90.06 72 GLU A C 1
ATOM 584 O O . GLU A 1 72 ? 5.692 11.227 5.589 1.00 90.06 72 GLU A O 1
ATOM 589 N N . GLN A 1 73 ? 7.304 11.115 4.042 1.00 90.75 73 GLN A N 1
ATOM 590 C CA . GLN A 1 73 ? 6.371 11.079 2.910 1.00 90.75 73 GLN A CA 1
ATOM 591 C C . GLN A 1 73 ? 5.512 9.812 2.917 1.00 90.75 73 GLN A C 1
ATOM 593 O O . GLN A 1 73 ? 4.298 9.879 2.706 1.00 90.75 73 GLN A O 1
ATOM 598 N N . THR A 1 74 ? 6.131 8.659 3.163 1.00 92.56 74 THR A N 1
ATOM 599 C CA . THR A 1 74 ? 5.435 7.369 3.193 1.00 92.56 74 THR A CA 1
ATOM 600 C C . THR A 1 74 ? 4.474 7.288 4.376 1.00 92.56 74 THR A C 1
ATOM 602 O O . THR A 1 74 ? 3.341 6.826 4.218 1.00 92.56 74 THR A O 1
ATOM 605 N N . GLU A 1 75 ? 4.884 7.797 5.536 1.00 91.31 75 GLU A N 1
ATOM 606 C CA . GLU A 1 75 ? 4.046 7.898 6.725 1.00 91.31 75 GLU A CA 1
ATOM 607 C C . GLU A 1 75 ? 2.802 8.749 6.447 1.00 91.31 75 GLU A C 1
ATOM 609 O O . GLU A 1 75 ? 1.674 8.297 6.663 1.00 91.31 75 GLU A O 1
ATOM 614 N N . ARG A 1 76 ? 2.994 9.956 5.900 1.00 92.44 76 ARG A N 1
ATOM 615 C CA . ARG A 1 76 ? 1.896 10.868 5.555 1.00 92.44 76 ARG A CA 1
ATOM 616 C C . ARG A 1 76 ? 0.924 10.235 4.562 1.00 92.44 76 ARG A C 1
ATOM 618 O O . ARG A 1 76 ? -0.286 10.294 4.775 1.00 92.44 76 ARG A O 1
ATOM 625 N N . ASN A 1 77 ? 1.439 9.589 3.517 1.00 93.62 77 ASN A N 1
ATOM 626 C CA . ASN A 1 77 ? 0.606 8.880 2.545 1.00 93.62 77 ASN A CA 1
ATOM 627 C C . ASN A 1 77 ? -0.210 7.770 3.217 1.00 93.62 77 ASN A C 1
ATOM 629 O O . ASN A 1 77 ? -1.413 7.674 2.997 1.00 93.62 77 ASN A O 1
ATOM 633 N N . THR A 1 78 ? 0.416 6.991 4.098 1.00 92.69 78 THR A N 1
ATOM 634 C CA . THR A 1 78 ? -0.254 5.899 4.816 1.00 92.69 78 THR A CA 1
ATOM 635 C C . THR A 1 78 ? -1.355 6.405 5.740 1.00 92.69 78 THR A C 1
ATOM 637 O O . THR A 1 78 ? -2.442 5.828 5.764 1.00 92.69 78 THR A O 1
ATOM 640 N N . ARG A 1 79 ? -1.118 7.508 6.463 1.00 90.88 79 ARG A N 1
ATOM 641 C CA . ARG A 1 79 ? -2.149 8.162 7.286 1.00 90.88 79 ARG A CA 1
ATOM 642 C C . ARG A 1 79 ? -3.344 8.592 6.443 1.00 90.88 79 ARG A C 1
ATOM 644 O O . ARG A 1 79 ? -4.478 8.320 6.830 1.00 90.88 79 ARG A O 1
ATOM 651 N N . ASN A 1 80 ? -3.095 9.204 5.287 1.00 93.06 80 ASN A N 1
ATOM 652 C CA . ASN A 1 80 ? -4.156 9.631 4.375 1.00 93.06 80 ASN A CA 1
ATOM 653 C C . ASN A 1 80 ? -4.948 8.437 3.828 1.00 93.06 80 ASN A C 1
ATOM 655 O O . ASN A 1 80 ? -6.174 8.457 3.851 1.00 93.06 80 ASN A O 1
ATOM 659 N N . TRP A 1 81 ? -4.269 7.365 3.414 1.00 93.94 81 TRP A N 1
ATOM 660 C CA . TRP A 1 81 ? -4.929 6.153 2.923 1.00 93.94 81 TRP A CA 1
ATOM 661 C C . TRP A 1 81 ? -5.803 5.497 3.994 1.00 93.94 81 TRP A C 1
ATOM 663 O O . TRP A 1 81 ? -6.950 5.149 3.721 1.00 93.94 81 TRP A O 1
ATOM 673 N N . LEU A 1 82 ? -5.296 5.370 5.224 1.00 90.94 82 LEU A N 1
ATOM 674 C CA . LEU A 1 82 ? -6.068 4.852 6.356 1.00 90.94 82 LEU A CA 1
ATOM 675 C C . LEU A 1 82 ? -7.271 5.742 6.680 1.00 90.94 82 LEU A C 1
ATOM 677 O O . LEU A 1 82 ? -8.349 5.217 6.951 1.00 90.94 82 LEU A O 1
ATOM 681 N N . LYS A 1 83 ? -7.110 7.069 6.612 1.00 90.69 83 LYS A N 1
ATOM 682 C CA . LYS A 1 83 ? -8.205 8.026 6.802 1.00 90.69 83 LYS A CA 1
ATOM 683 C C . LYS A 1 83 ? -9.301 7.834 5.750 1.00 90.69 83 LYS A C 1
ATOM 685 O O . LYS A 1 83 ? -10.447 7.625 6.133 1.00 90.69 83 LYS A O 1
ATOM 690 N N . HIS A 1 84 ? -8.956 7.820 4.460 1.00 92.88 84 HIS A N 1
ATOM 691 C CA . HIS A 1 84 ? -9.933 7.629 3.379 1.00 92.88 84 HIS A CA 1
ATOM 692 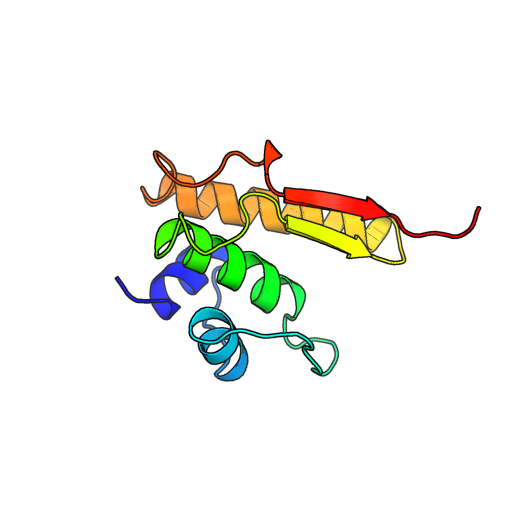C C . HIS A 1 84 ? -10.674 6.292 3.500 1.00 92.88 84 HIS A C 1
ATOM 694 O O . HIS A 1 84 ? -11.887 6.212 3.316 1.00 92.88 84 HIS A O 1
ATOM 700 N N . LEU A 1 85 ? -9.950 5.224 3.847 1.00 91.19 85 LEU A N 1
ATOM 701 C CA . LEU A 1 85 ? -10.552 3.917 4.105 1.00 91.19 85 LEU A CA 1
ATOM 702 C C . LEU A 1 85 ? -11.478 3.957 5.331 1.00 91.19 85 LEU A C 1
ATOM 704 O O . LEU A 1 85 ? -12.562 3.377 5.301 1.00 91.19 85 LEU A O 1
ATOM 708 N N . GLY A 1 86 ? -11.078 4.653 6.395 1.00 88.88 86 GLY A N 1
ATOM 709 C CA . GLY A 1 86 ? -11.897 4.873 7.584 1.00 88.88 86 GLY A CA 1
ATOM 710 C C . GLY A 1 86 ? -13.219 5.566 7.264 1.00 88.88 86 GLY A C 1
ATOM 711 O O . GLY A 1 86 ? -14.277 5.030 7.588 1.00 88.88 86 GLY A O 1
ATOM 712 N N . GLU A 1 87 ? -13.154 6.696 6.559 1.00 89.25 87 GLU A N 1
ATOM 713 C CA . GLU A 1 87 ? -14.313 7.494 6.129 1.00 89.25 87 GLU A CA 1
ATOM 714 C C . GLU A 1 87 ? -15.256 6.711 5.209 1.00 89.25 87 GLU A C 1
ATOM 716 O O . GLU A 1 87 ? -16.473 6.844 5.300 1.00 89.25 87 GLU A O 1
ATOM 721 N N . ALA A 1 88 ? -14.716 5.826 4.372 1.00 88.81 88 ALA A N 1
ATOM 722 C CA . ALA A 1 88 ? -15.509 4.958 3.507 1.00 88.81 88 ALA A CA 1
ATOM 723 C C . ALA A 1 88 ? -16.094 3.718 4.226 1.00 88.81 88 ALA A C 1
ATOM 725 O O . ALA A 1 88 ? -16.579 2.794 3.569 1.00 88.81 88 ALA A O 1
ATOM 726 N N . GLY A 1 89 ? -16.040 3.668 5.563 1.00 84.44 89 GLY A N 1
ATOM 727 C CA . GLY A 1 89 ? -16.637 2.602 6.375 1.00 84.44 89 GLY A CA 1
ATOM 728 C C . GLY A 1 89 ? -15.803 1.323 6.445 1.00 84.44 89 GLY A C 1
ATOM 729 O O . GLY A 1 89 ? -16.289 0.268 6.859 1.00 84.44 89 GLY A O 1
ATOM 730 N N . PHE A 1 90 ? -14.530 1.375 6.047 1.00 80.06 90 PHE A N 1
ATOM 731 C CA . PHE A 1 90 ? -13.640 0.228 6.176 1.00 80.06 90 PHE A CA 1
ATOM 732 C C . PHE A 1 90 ? -13.000 0.155 7.575 1.00 80.06 90 PHE A C 1
ATOM 734 O O . PHE A 1 90 ? -12.620 -0.943 7.976 1.00 80.06 90 PHE A O 1
ATOM 741 N N . GLY A 1 91 ? -12.956 1.269 8.324 1.00 60.50 91 GLY A N 1
ATOM 742 C CA . GLY A 1 91 ? -12.126 1.508 9.519 1.00 60.50 91 GLY A CA 1
ATOM 743 C C . GLY A 1 91 ? -12.541 0.901 10.867 1.00 60.50 91 GLY A C 1
ATOM 744 O O . GLY A 1 91 ? -11.670 0.737 11.712 1.00 60.50 91 GLY A O 1
ATOM 745 N N . GLU A 1 92 ? -13.797 0.506 11.110 1.00 53.19 92 GLU A N 1
ATOM 746 C CA . GLU A 1 92 ? -14.189 0.053 12.469 1.00 53.19 92 GLU A CA 1
ATOM 747 C C . GLU A 1 92 ? -13.527 -1.267 12.906 1.00 53.19 92 GLU A C 1
ATOM 749 O O . GLU A 1 92 ? -13.363 -1.534 14.095 1.00 53.19 92 GLU A O 1
ATOM 754 N N . LYS A 1 93 ? -13.083 -2.079 11.940 1.00 55.88 93 LYS A N 1
ATOM 755 C CA . LYS A 1 93 ? -12.245 -3.271 12.171 1.00 55.88 93 LYS A CA 1
ATOM 756 C C . LYS A 1 93 ? -10.871 -3.179 11.507 1.00 55.88 93 LYS A C 1
ATOM 758 O O . LYS A 1 93 ? -10.054 -4.083 11.680 1.00 55.88 93 LYS A O 1
ATOM 763 N N . LEU A 1 94 ? -10.612 -2.126 10.729 1.00 56.50 94 LEU A N 1
ATOM 764 C CA . LEU A 1 94 ? -9.335 -1.941 10.055 1.00 56.50 94 LEU A CA 1
ATOM 765 C C . LEU A 1 94 ? -8.426 -1.080 10.907 1.00 56.50 94 LEU A C 1
ATOM 767 O O . LEU A 1 94 ? -8.593 0.126 11.004 1.00 56.50 94 LEU A O 1
ATOM 771 N N . LEU A 1 95 ? -7.476 -1.794 11.490 1.00 60.28 95 LEU A N 1
ATOM 772 C CA . LEU A 1 95 ? -6.138 -1.394 11.876 1.00 60.28 95 LEU A CA 1
ATOM 773 C C . LEU A 1 95 ? -5.931 0.068 12.271 1.00 60.28 95 LEU A C 1
ATOM 775 O O . LEU A 1 95 ? -6.011 0.996 11.464 1.00 60.28 95 LEU A O 1
ATOM 779 N N . ARG A 1 96 ? -5.523 0.260 13.521 1.00 62.72 96 ARG A N 1
ATOM 780 C CA . ARG A 1 96 ? -5.071 1.572 13.985 1.00 62.72 96 ARG A CA 1
ATOM 781 C C . ARG A 1 96 ? -3.734 1.882 13.312 1.00 62.72 96 ARG A C 1
ATOM 783 O O . ARG A 1 96 ? -2.917 0.989 13.113 1.00 62.72 96 ARG A O 1
ATOM 790 N N . PHE A 1 97 ? -3.463 3.161 13.042 1.00 58.38 97 PHE A N 1
ATOM 791 C CA . PHE A 1 97 ? -2.163 3.607 12.515 1.00 58.38 97 PHE A CA 1
ATOM 792 C C . PHE A 1 97 ? -0.965 3.032 13.302 1.00 58.38 97 PHE A C 1
ATOM 794 O O . PHE A 1 97 ? 0.081 2.769 12.725 1.00 58.38 97 PHE A O 1
ATOM 801 N N . SER A 1 98 ? -1.150 2.741 14.595 1.00 58.94 98 SER A N 1
ATOM 802 C CA . SER A 1 98 ? -0.184 2.066 15.472 1.00 58.94 98 SER A CA 1
ATOM 803 C C . SER A 1 98 ? 0.277 0.671 15.018 1.00 58.94 98 SER A C 1
ATOM 805 O O . SER A 1 98 ? 1.071 0.049 15.715 1.00 58.94 98 SER A O 1
ATOM 807 N N . GLU A 1 99 ? -0.247 0.127 13.922 1.00 65.75 99 GLU A N 1
ATOM 808 C CA . GLU A 1 99 ? 0.164 -1.167 13.367 1.00 65.75 99 GLU A CA 1
ATOM 809 C C . GLU A 1 99 ? 1.084 -1.043 12.144 1.00 65.75 99 GLU A C 1
ATOM 811 O O . GLU A 1 99 ? 1.667 -2.049 11.731 1.00 65.75 99 GLU A O 1
ATOM 816 N N . VAL A 1 100 ? 1.270 0.168 11.603 1.00 73.12 100 VAL A N 1
ATOM 817 C CA . VAL A 1 100 ? 2.272 0.443 10.566 1.00 73.12 100 VAL A CA 1
ATOM 818 C C . VAL A 1 100 ? 3.415 1.242 11.180 1.00 73.12 100 VAL A C 1
ATOM 820 O O . VAL A 1 100 ? 3.247 2.389 11.588 1.00 73.12 100 VAL A O 1
ATOM 823 N N . PHE A 1 101 ? 4.587 0.622 11.242 1.00 78.50 101 PHE A N 1
ATOM 824 C CA . PHE A 1 101 ? 5.799 1.213 11.789 1.00 78.50 101 PHE A CA 1
ATOM 825 C C . PHE A 1 101 ? 6.724 1.605 10.646 1.00 78.50 101 PHE A C 1
ATOM 827 O O . PHE A 1 101 ? 7.037 0.788 9.781 1.00 78.50 101 PHE A O 1
ATOM 834 N N . PHE A 1 102 ? 7.190 2.847 10.663 1.00 78.69 102 PHE A N 1
ATOM 835 C CA . PHE A 1 102 ? 8.189 3.319 9.718 1.00 78.69 102 PHE A CA 1
ATOM 836 C C . PHE A 1 102 ? 9.528 3.419 10.426 1.00 78.69 102 PHE A C 1
ATOM 838 O O . PHE A 1 102 ? 9.629 4.044 11.481 1.00 78.69 102 PHE A O 1
ATOM 845 N N . PHE A 1 103 ? 10.544 2.783 9.852 1.00 75.94 103 PHE A N 1
ATOM 846 C CA . PHE A 1 103 ? 11.888 2.791 10.406 1.00 75.94 103 PHE A CA 1
ATOM 847 C C . PHE A 1 103 ? 12.845 3.467 9.428 1.00 75.94 103 PHE A C 1
ATOM 849 O O . PHE A 1 103 ? 12.880 3.140 8.237 1.00 75.94 103 PHE A O 1
ATOM 856 N N . TRP A 1 104 ? 13.622 4.419 9.939 1.00 73.31 104 TRP A N 1
ATOM 857 C CA . TRP A 1 104 ? 14.721 5.009 9.191 1.00 73.31 104 TRP A CA 1
ATOM 858 C C . TRP A 1 104 ? 15.974 4.158 9.397 1.00 73.31 104 TRP A C 1
ATOM 860 O O . TRP A 1 104 ? 16.473 4.050 10.512 1.00 73.31 104 TRP A O 1
ATOM 870 N N . GLY A 1 105 ? 16.459 3.541 8.319 1.00 60.28 105 GLY A N 1
ATOM 871 C CA . GLY A 1 105 ? 17.620 2.645 8.339 1.00 60.28 105 GLY A CA 1
ATOM 872 C C . GLY A 1 105 ? 18.929 3.324 7.940 1.00 60.28 105 GLY A C 1
ATOM 873 O O . GLY A 1 105 ? 19.700 2.733 7.191 1.00 60.28 105 GLY A O 1
ATOM 874 N N . GLY A 1 106 ? 19.150 4.577 8.346 1.00 54.03 106 GLY A N 1
ATOM 875 C CA . GLY A 1 106 ? 20.403 5.276 8.059 1.00 54.03 106 GLY A CA 1
ATOM 876 C C . GLY A 1 106 ? 21.543 4.810 8.963 1.00 54.03 106 GLY A C 1
ATOM 877 O O . GLY A 1 106 ? 21.346 4.620 10.161 1.00 54.03 106 GLY A O 1
ATOM 878 N N . ILE A 1 107 ? 22.730 4.638 8.380 1.00 48.94 107 ILE A N 1
ATOM 879 C CA . ILE A 1 107 ? 23.992 4.502 9.118 1.00 48.94 107 ILE A CA 1
ATOM 880 C C . ILE A 1 107 ? 24.259 5.863 9.782 1.00 48.94 107 ILE A C 1
ATOM 882 O O . ILE A 1 107 ? 24.214 6.883 9.092 1.00 48.94 107 ILE A O 1
ATOM 886 N N . ILE A 1 108 ? 24.443 5.871 11.107 1.00 44.16 108 ILE A N 1
ATOM 887 C CA . ILE A 1 108 ? 24.895 7.043 11.879 1.00 44.16 108 ILE A CA 1
ATOM 888 C C . ILE A 1 108 ? 26.371 7.287 11.575 1.00 44.16 108 ILE A C 1
ATOM 890 O O . ILE A 1 108 ? 27.117 6.281 11.544 1.00 44.16 108 ILE A O 1
#

Radius of gyration: 13.47 Å; chains: 1; bounding box: 42×28×28 Å

Foldseek 3Di:
DALQVLLCLLQVDGADPVLRVLLVDDDDDDDDDPPNCVLSSNLSSLQSCCLVPVPPRDQAAEAEDQDPVVLVVSLVSSVSSQVSCVVVVNNPPGDDSVRYHYDHPYDD

Secondary structure (DSSP, 8-state):
--HHHHHHHHHSSPPPHHHHHHHHS--S-----TTS-HHHHHHHHHHHHHHH-TTTS-S-EEEEESSHHHHHHHHHHHHHHHHHHHHTT-TTSS--GGGEEEEE---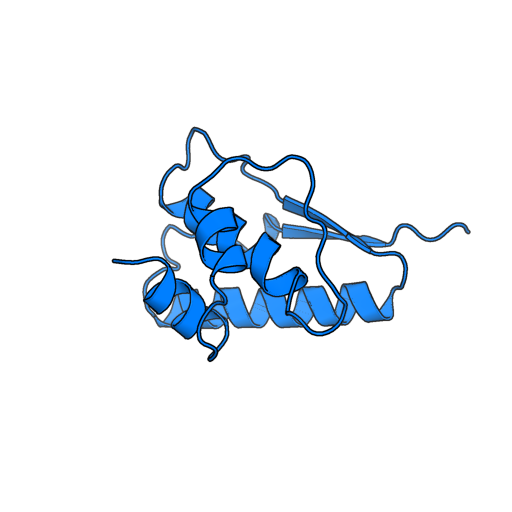-

pLDDT: mean 86.02, std 11.97, range [44.16, 96.62]